Protein AF-A0A2X3FLB6-F1 (afdb_monomer)

Organism: Klebsiella pneumoniae (NCBI:txid573)

Secondary structure (DSSP, 8-state):
--EEEESS-EEETTEEE-TT-EEE--HHHHHHHHHTTSEEEEE-------SS--------------

Radius of gyration: 20.98 Å; Cα contacts (8 Å, |Δi|>4): 83; chains: 1; bounding box: 17×72×31 Å

pLDDT: mean 74.18, std 16.3, range [47.72, 90.12]

InterPro domains:
  IPR055634 Domain of unknown function DUF7210 [PF23843] (3-39)

Structure (mmCIF, N/CA/C/O backbone):
data_AF-A0A2X3FLB6-F1
#
_entry.id   AF-A0A2X3FLB6-F1
#
loop_
_atom_site.group_PDB
_atom_site.id
_atom_site.type_symbol
_atom_site.label_atom_id
_atom_site.label_alt_id
_atom_site.label_comp_id
_atom_site.label_asym_id
_atom_site.label_entity_id
_atom_site.label_seq_id
_atom_site.pdbx_PDB_ins_code
_atom_site.Cartn_x
_atom_site.Cartn_y
_atom_site.Cartn_z
_atom_site.occupancy
_atom_site.B_iso_or_equiv
_atom_site.auth_seq_id
_atom_site.auth_comp_id
_atom_site.auth_asym_id
_atom_site.auth_atom_id
_atom_site.pdbx_PDB_model_num
ATOM 1 N N . MET A 1 1 ? 10.253 -3.335 9.792 1.00 72.69 1 MET A N 1
ATOM 2 C CA . MET A 1 1 ? 9.473 -2.722 8.695 1.00 72.69 1 MET A CA 1
ATOM 3 C C . MET A 1 1 ? 8.022 -3.118 8.912 1.00 72.69 1 MET A C 1
ATOM 5 O O . MET A 1 1 ? 7.815 -4.300 9.160 1.00 72.69 1 MET A O 1
ATOM 9 N N . PRO A 1 2 ? 7.066 -2.176 8.966 1.00 81.94 2 PRO A N 1
ATOM 10 C CA . PRO A 1 2 ? 5.657 -2.501 9.180 1.00 81.94 2 PRO A CA 1
ATOM 11 C C . PRO A 1 2 ? 5.020 -3.206 7.977 1.00 81.94 2 PRO A C 1
ATOM 13 O O . PRO A 1 2 ? 5.415 -2.993 6.830 1.00 81.94 2 PRO A O 1
ATOM 16 N N . GLU A 1 3 ? 3.986 -3.992 8.256 1.00 85.44 3 GLU A N 1
ATOM 17 C CA . GLU A 1 3 ? 3.118 -4.586 7.244 1.00 85.44 3 GLU A CA 1
ATOM 18 C C . GLU A 1 3 ? 1.855 -3.736 7.086 1.00 85.44 3 GLU A C 1
ATOM 20 O O . GLU A 1 3 ? 1.282 -3.232 8.055 1.00 85.44 3 GLU A O 1
ATOM 25 N N . VAL A 1 4 ? 1.411 -3.543 5.849 1.00 86.94 4 VAL A N 1
ATOM 26 C CA . VAL A 1 4 ? 0.214 -2.758 5.544 1.00 86.94 4 VAL A CA 1
ATOM 27 C C . VAL A 1 4 ? -0.700 -3.544 4.622 1.00 86.94 4 VAL A C 1
ATOM 29 O O . VAL A 1 4 ? -0.246 -4.140 3.647 1.00 86.94 4 VAL A O 1
ATOM 32 N N . LYS A 1 5 ? -1.999 -3.536 4.925 1.00 88.62 5 LYS A N 1
ATOM 33 C CA . LYS A 1 5 ? -3.017 -4.140 4.066 1.00 88.62 5 LYS A CA 1
ATOM 34 C C . LYS A 1 5 ? -3.495 -3.121 3.040 1.00 88.62 5 LYS A C 1
ATOM 36 O O . LYS A 1 5 ? -4.022 -2.069 3.412 1.00 88.62 5 LYS A O 1
ATOM 41 N N . LEU A 1 6 ? -3.328 -3.446 1.763 1.00 90.00 6 LEU A N 1
ATOM 42 C CA . LEU A 1 6 ? -3.787 -2.618 0.656 1.00 90.00 6 LEU A CA 1
ATOM 43 C C . LEU A 1 6 ? -5.316 -2.631 0.567 1.00 90.00 6 LEU A C 1
ATOM 45 O O . LEU A 1 6 ? -5.949 -3.679 0.627 1.00 90.00 6 LEU A O 1
ATOM 49 N N . LEU A 1 7 ? -5.915 -1.461 0.389 1.00 89.75 7 LEU A N 1
ATOM 50 C CA . LEU A 1 7 ? -7.324 -1.279 0.033 1.00 89.75 7 LEU A CA 1
ATOM 51 C C . LEU A 1 7 ? -7.526 -1.227 -1.482 1.00 89.75 7 LEU A C 1
ATOM 53 O O . LEU A 1 7 ? -8.621 -1.483 -1.975 1.00 89.75 7 LEU A O 1
ATOM 57 N N . GLN A 1 8 ? -6.473 -0.882 -2.219 1.00 88.19 8 GLN A N 1
ATOM 58 C CA . GLN A 1 8 ? -6.485 -0.713 -3.666 1.00 88.19 8 GLN A CA 1
ATOM 59 C C . GLN A 1 8 ? -5.265 -1.399 -4.279 1.00 88.19 8 GLN A C 1
ATOM 61 O O . GLN A 1 8 ? -4.245 -1.566 -3.613 1.00 88.19 8 GLN A O 1
ATOM 66 N N . GLN A 1 9 ? -5.361 -1.776 -5.556 1.00 88.81 9 GLN A N 1
ATOM 67 C CA . GLN A 1 9 ? -4.222 -2.325 -6.289 1.00 88.81 9 GLN A CA 1
ATOM 68 C C . GLN A 1 9 ? -3.064 -1.316 -6.296 1.00 88.81 9 GLN A C 1
ATOM 70 O O . GLN A 1 9 ? -3.252 -0.150 -6.646 1.00 88.81 9 GLN A O 1
ATOM 75 N N . HIS A 1 10 ? -1.866 -1.771 -5.934 1.00 87.31 10 HIS A N 1
ATOM 76 C CA . HIS A 1 10 ? -0.667 -0.942 -5.857 1.00 87.31 10 HIS A CA 1
ATOM 77 C C . HIS A 1 10 ? 0.543 -1.689 -6.415 1.00 87.31 10 HIS A C 1
ATOM 79 O O . HIS A 1 10 ? 0.624 -2.907 -6.320 1.00 87.31 10 HIS A O 1
ATOM 85 N N . THR A 1 11 ? 1.502 -0.968 -6.989 1.00 89.12 11 THR A N 1
ATOM 86 C CA . THR A 1 11 ? 2.748 -1.568 -7.469 1.00 89.12 11 THR A CA 1
ATOM 87 C C . THR A 1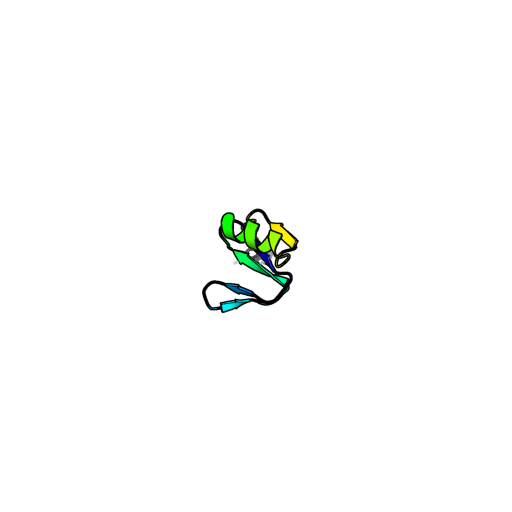 11 ? 3.835 -1.380 -6.423 1.00 89.12 11 THR A C 1
ATOM 89 O O . THR A 1 11 ? 4.332 -0.271 -6.254 1.00 89.12 11 THR A O 1
ATOM 92 N N . HIS A 1 12 ? 4.237 -2.463 -5.760 1.00 85.12 12 HIS A N 1
ATOM 93 C CA . HIS A 1 12 ? 5.307 -2.459 -4.766 1.00 85.12 12 HIS A CA 1
ATOM 94 C C . HIS A 1 12 ? 6.505 -3.273 -5.271 1.00 85.12 12 HIS A C 1
ATOM 96 O O . HIS A 1 12 ? 6.341 -4.390 -5.759 1.00 85.12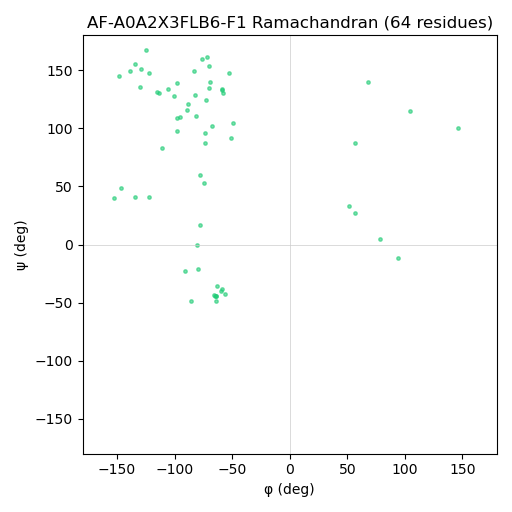 12 HIS A O 1
ATOM 102 N N . ALA A 1 13 ? 7.713 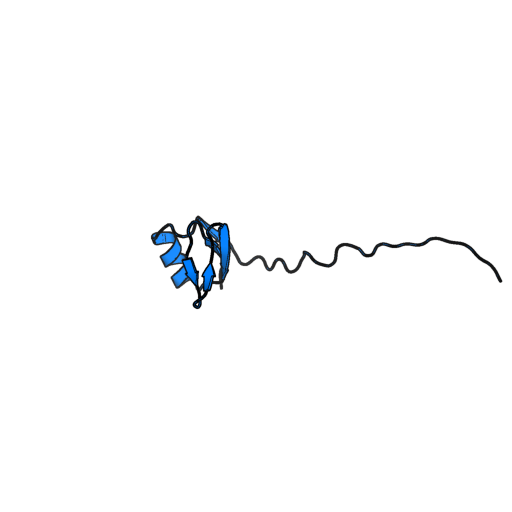-2.703 -5.202 1.00 82.44 13 ALA A N 1
ATOM 103 C CA . ALA A 1 13 ? 8.954 -3.331 -5.682 1.00 82.44 13 ALA A CA 1
ATOM 104 C C . ALA A 1 13 ? 8.883 -3.873 -7.133 1.00 82.44 13 ALA A C 1
ATOM 106 O O . ALA A 1 13 ? 9.478 -4.897 -7.465 1.00 82.44 13 ALA A O 1
ATOM 107 N N . GLY A 1 14 ? 8.121 -3.205 -8.008 1.00 87.25 14 GLY A N 1
ATOM 108 C CA . GLY A 1 14 ? 7.926 -3.627 -9.401 1.00 87.25 14 GLY A CA 1
ATOM 109 C C . GLY A 1 14 ? 6.929 -4.776 -9.600 1.00 87.25 14 GLY A C 1
ATOM 110 O O . GLY A 1 14 ? 6.750 -5.229 -10.728 1.00 87.25 14 GLY A O 1
ATOM 111 N N . LYS A 1 15 ? 6.249 -5.237 -8.542 1.00 85.94 15 LYS A N 1
ATOM 112 C CA . LYS A 1 15 ? 5.139 -6.194 -8.626 1.00 85.94 15 LYS A CA 1
ATOM 113 C C . LYS A 1 15 ? 3.811 -5.490 -8.388 1.00 85.94 15 LYS A C 1
ATOM 115 O O . LYS A 1 15 ? 3.681 -4.708 -7.451 1.00 85.94 15 LYS A O 1
ATOM 120 N N . ALA A 1 16 ? 2.827 -5.783 -9.233 1.00 89.31 16 ALA A N 1
ATOM 121 C CA . ALA A 1 16 ? 1.448 -5.393 -8.982 1.00 89.31 16 ALA A CA 1
ATOM 122 C C . ALA A 1 16 ? 0.890 -6.265 -7.854 1.00 89.31 16 ALA A C 1
ATOM 124 O O . ALA A 1 16 ? 0.921 -7.490 -7.937 1.00 89.31 16 ALA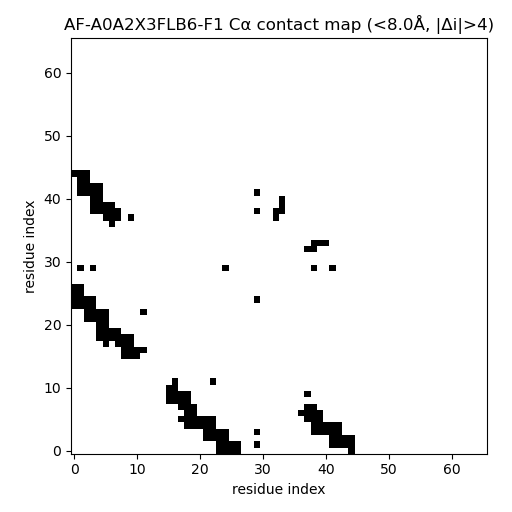 A O 1
ATOM 125 N N . VAL A 1 17 ? 0.404 -5.608 -6.814 1.00 88.88 17 VAL A N 1
ATOM 126 C CA . VAL A 1 17 ? -0.139 -6.201 -5.601 1.00 88.88 17 VAL A CA 1
ATOM 127 C C . VAL A 1 17 ? -1.619 -5.846 -5.544 1.00 88.88 17 VAL A C 1
ATOM 129 O O . VAL A 1 17 ? -1.997 -4.692 -5.775 1.00 88.88 17 VAL A O 1
ATOM 132 N N . ALA A 1 18 ? -2.469 -6.836 -5.301 1.00 88.44 18 ALA A N 1
ATOM 133 C CA . ALA A 1 18 ? -3.913 -6.651 -5.340 1.00 88.44 18 ALA A CA 1
ATOM 134 C C . ALA A 1 18 ? -4.452 -5.933 -4.090 1.00 88.44 18 ALA A C 1
ATOM 136 O O . ALA A 1 18 ? -3.843 -5.931 -3.019 1.00 88.44 18 ALA A O 1
ATOM 137 N N . ALA A 1 19 ? -5.650 -5.359 -4.220 1.00 88.12 19 ALA A N 1
ATOM 138 C CA . ALA A 1 19 ? 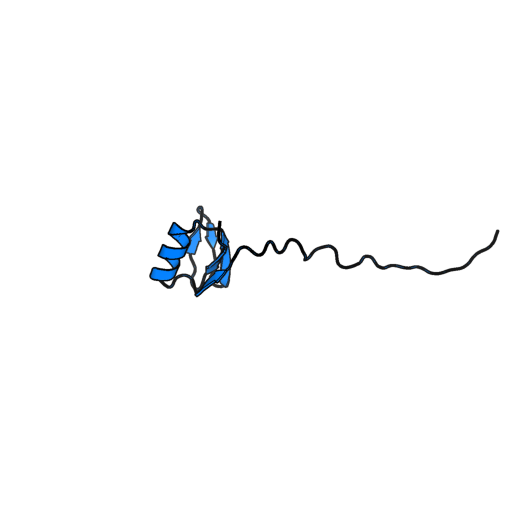-6.419 -4.920 -3.062 1.00 88.12 19 ALA A CA 1
ATOM 139 C C . ALA A 1 19 ? -6.696 -6.115 -2.132 1.00 88.12 19 ALA A C 1
ATOM 141 O O . ALA A 1 19 ? -7.107 -7.182 -2.582 1.00 88.12 19 ALA A O 1
ATOM 142 N N . GLY A 1 20 ? -6.490 -5.925 -0.833 1.00 85.19 20 GLY A N 1
ATOM 143 C CA . GLY A 1 20 ? -6.640 -6.941 0.206 1.00 85.19 20 GLY A CA 1
ATOM 144 C C . GLY A 1 20 ? -5.348 -7.669 0.574 1.00 85.19 20 GLY A C 1
ATOM 145 O O . GLY A 1 20 ? -5.330 -8.340 1.605 1.00 85.19 20 GLY A O 1
ATOM 146 N N . GLU A 1 21 ? -4.285 -7.509 -0.213 1.00 83.75 21 GLU A N 1
ATOM 147 C CA . GLU A 1 21 ? -2.985 -8.127 0.038 1.00 83.75 21 GLU A CA 1
ATO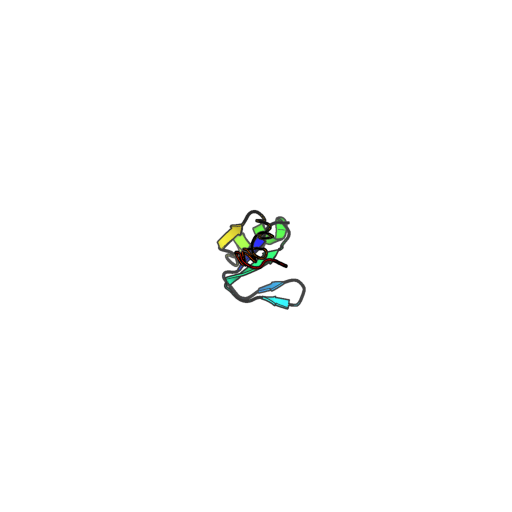M 148 C C . GLU A 1 21 ? -2.151 -7.299 1.027 1.00 83.75 21 GLU A C 1
ATOM 150 O O . GLU A 1 21 ? -2.280 -6.072 1.119 1.00 83.75 21 GLU A O 1
ATOM 155 N N . THR A 1 22 ? -1.310 -7.987 1.796 1.00 85.50 22 THR A N 1
ATOM 156 C CA . THR A 1 22 ? -0.443 -7.373 2.803 1.00 85.50 22 THR A CA 1
ATOM 157 C C . THR A 1 22 ? 0.968 -7.246 2.248 1.00 85.50 22 THR A C 1
ATOM 159 O O . THR A 1 22 ? 1.535 -8.228 1.775 1.00 85.50 22 THR A O 1
ATOM 162 N N . ILE A 1 23 ? 1.541 -6.043 2.318 1.00 86.88 23 ILE A N 1
ATOM 163 C CA . ILE A 1 23 ? 2.916 -5.772 1.882 1.00 86.88 23 ILE A CA 1
ATOM 164 C C . ILE A 1 23 ? 3.754 -5.201 3.016 1.00 86.88 23 ILE A C 1
ATOM 166 O O . ILE A 1 23 ? 3.262 -4.444 3.855 1.00 86.88 23 ILE A O 1
ATOM 170 N N . THR A 1 24 ? 5.041 -5.528 3.004 1.00 87.75 24 THR A N 1
ATOM 171 C CA . THR A 1 24 ? 6.024 -4.971 3.933 1.00 87.75 24 THR A CA 1
ATOM 172 C C . THR A 1 24 ? 6.609 -3.703 3.335 1.00 87.75 24 THR A C 1
ATOM 174 O O . THR A 1 24 ? 7.282 -3.753 2.312 1.00 87.75 24 THR A O 1
ATOM 177 N N . VAL A 1 25 ? 6.373 -2.564 3.979 1.00 85.25 25 VAL A N 1
ATOM 178 C CA . VAL A 1 25 ? 6.838 -1.248 3.510 1.00 85.25 25 VAL A CA 1
ATOM 179 C C . VAL A 1 25 ? 7.656 -0.554 4.593 1.00 85.25 25 VAL A C 1
ATOM 181 O O . VAL A 1 25 ? 7.663 -0.964 5.757 1.00 85.25 25 VAL A O 1
ATOM 184 N N . THR A 1 26 ? 8.361 0.520 4.246 1.00 87.94 26 THR A N 1
ATOM 185 C CA . THR A 1 26 ? 8.990 1.377 5.260 1.00 87.94 26 THR A CA 1
ATOM 186 C C . THR A 1 26 ? 7.944 2.194 6.030 1.00 87.94 26 THR A C 1
ATOM 188 O O . THR A 1 26 ? 6.818 2.385 5.574 1.00 87.94 26 THR A O 1
ATOM 191 N N . GLU A 1 27 ? 8.293 2.723 7.209 1.00 85.50 27 GLU A N 1
ATOM 192 C CA . GLU A 1 27 ? 7.382 3.602 7.967 1.00 85.50 27 GLU A CA 1
ATOM 19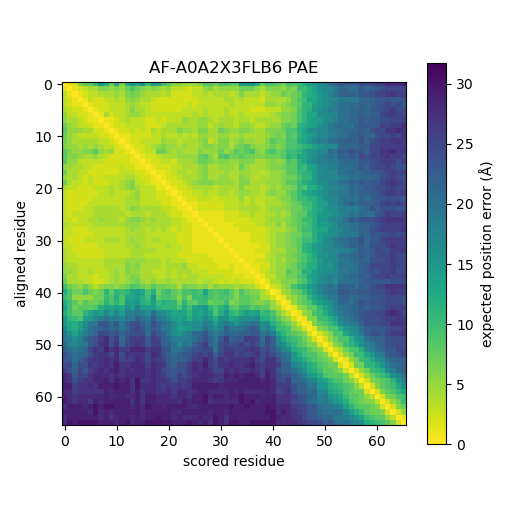3 C C . GLU A 1 27 ? 6.964 4.850 7.178 1.00 85.50 27 GLU A C 1
ATOM 195 O O . GLU A 1 27 ? 5.810 5.278 7.247 1.00 85.50 27 GLU A O 1
ATOM 200 N N . SER A 1 28 ? 7.891 5.424 6.410 1.00 87.31 28 SER A N 1
ATOM 201 C CA . SER A 1 28 ? 7.628 6.584 5.558 1.00 87.31 28 SER A CA 1
ATOM 202 C C . SER A 1 28 ? 6.618 6.252 4.459 1.00 87.31 28 SER A C 1
ATOM 204 O O . SER A 1 28 ? 5.665 7.005 4.254 1.00 87.31 28 SER A O 1
ATOM 206 N N . GLU A 1 29 ? 6.774 5.099 3.804 1.00 86.62 29 GLU A N 1
ATOM 207 C CA . GLU A 1 29 ? 5.817 4.609 2.807 1.00 86.62 29 GLU A CA 1
ATOM 208 C C . GLU A 1 29 ? 4.460 4.290 3.433 1.00 86.62 29 GLU A C 1
ATOM 210 O O . GLU A 1 29 ? 3.442 4.722 2.905 1.00 86.62 29 GLU A O 1
ATOM 215 N N . ALA A 1 30 ? 4.419 3.616 4.586 1.00 87.31 30 ALA A N 1
ATOM 216 C CA . ALA A 1 30 ? 3.170 3.333 5.291 1.00 87.31 30 ALA A CA 1
ATOM 217 C C . ALA A 1 30 ? 2.390 4.621 5.603 1.00 87.31 30 ALA A C 1
ATOM 219 O O . ALA A 1 30 ? 1.175 4.686 5.405 1.00 87.31 30 ALA A O 1
ATOM 220 N N . ARG A 1 31 ? 3.082 5.680 6.048 1.00 89.12 31 ARG A N 1
ATOM 221 C CA . ARG A 1 31 ? 2.470 6.997 6.290 1.00 89.12 31 ARG A CA 1
ATOM 222 C C . ARG A 1 31 ? 1.935 7.626 5.008 1.00 89.12 31 ARG A C 1
ATOM 224 O O . ARG A 1 31 ? 0.817 8.139 5.017 1.00 89.12 31 ARG A O 1
ATOM 231 N N . TRP A 1 32 ? 2.702 7.566 3.922 1.00 90.12 32 TRP A N 1
ATOM 232 C CA . TRP A 1 32 ? 2.282 8.089 2.625 1.00 90.12 32 TRP A CA 1
ATOM 233 C C . TRP A 1 32 ? 1.065 7.331 2.074 1.00 90.12 32 TRP A C 1
ATOM 235 O O . TRP A 1 32 ? 0.057 7.953 1.743 1.00 90.12 32 TRP A O 1
ATOM 245 N N . LEU A 1 33 ? 1.096 5.995 2.084 1.00 89.00 33 LEU A N 1
ATOM 246 C CA . LEU A 1 33 ? -0.008 5.131 1.654 1.00 89.00 33 LEU A CA 1
ATOM 247 C C . LEU A 1 33 ? -1.277 5.378 2.479 1.00 89.00 33 LEU A C 1
ATOM 249 O O . LEU A 1 33 ? -2.376 5.422 1.925 1.00 89.00 33 LEU A O 1
ATOM 253 N N . LYS A 1 34 ? -1.136 5.589 3.795 1.00 88.94 34 LYS A N 1
ATOM 254 C CA . LYS A 1 34 ? -2.262 5.923 4.678 1.00 88.94 34 LYS A CA 1
ATOM 255 C C . LYS A 1 34 ? -2.859 7.287 4.340 1.00 88.94 34 LYS A C 1
ATOM 257 O O . LYS A 1 34 ? -4.078 7.418 4.279 1.00 88.94 34 LYS A O 1
ATOM 262 N N . ALA A 1 35 ? -2.018 8.291 4.089 1.00 89.56 35 ALA A N 1
ATOM 263 C CA . ALA A 1 35 ? -2.465 9.627 3.693 1.00 89.56 35 ALA A CA 1
ATOM 264 C C . ALA A 1 35 ? -3.211 9.612 2.348 1.00 89.56 35 ALA A C 1
ATOM 266 O O . ALA A 1 35 ? -4.197 10.325 2.184 1.00 89.56 35 ALA A O 1
ATOM 267 N N . GLN A 1 36 ? -2.784 8.753 1.419 1.00 89.06 36 GLN A N 1
ATOM 268 C CA . GLN A 1 36 ? -3.440 8.542 0.126 1.00 89.06 36 GLN A CA 1
ATOM 269 C C . GLN A 1 36 ? -4.671 7.619 0.196 1.00 89.06 36 GLN A C 1
ATOM 271 O O . GLN A 1 36 ? -5.299 7.373 -0.828 1.00 89.06 36 GLN A O 1
ATOM 276 N N . LYS A 1 37 ? -5.032 7.101 1.382 1.00 88.31 37 LYS A N 1
ATOM 277 C CA . LYS A 1 37 ? -6.103 6.103 1.581 1.00 88.31 37 LYS A CA 1
ATOM 278 C C . LYS A 1 37 ? -5.924 4.805 0.776 1.00 88.31 37 LYS A C 1
ATOM 280 O O . LYS A 1 37 ? -6.893 4.106 0.500 1.00 88.31 37 LYS A O 1
ATOM 285 N N . ILE A 1 38 ? -4.680 4.452 0.456 1.00 88.31 38 ILE A N 1
ATOM 286 C CA . ILE A 1 38 ? -4.334 3.201 -0.234 1.00 88.31 38 ILE A CA 1
ATOM 287 C C . ILE A 1 38 ? -4.322 2.022 0.753 1.00 88.31 38 ILE A C 1
ATOM 289 O O . ILE A 1 38 ? -4.465 0.878 0.334 1.00 88.31 38 ILE A O 1
ATOM 293 N N . ILE A 1 39 ? -4.187 2.279 2.061 1.00 88.88 39 ILE A N 1
ATOM 294 C CA . ILE A 1 39 ? -4.193 1.265 3.131 1.00 88.88 39 ILE A CA 1
ATOM 295 C C . ILE A 1 39 ? -5.172 1.643 4.248 1.00 88.88 39 ILE A C 1
ATOM 297 O O . ILE A 1 39 ? -5.394 2.826 4.511 1.00 88.88 39 ILE A O 1
ATOM 301 N N . GLU A 1 40 ? -5.727 0.641 4.933 1.00 78.06 40 GLU A N 1
ATOM 302 C CA . GLU A 1 40 ? -6.686 0.842 6.034 1.00 78.06 40 GLU A CA 1
ATOM 303 C C . GLU A 1 40 ? -5.982 1.063 7.378 1.00 78.06 40 GLU A C 1
ATOM 305 O O . GLU A 1 40 ? -6.254 2.022 8.104 1.00 78.06 40 GLU A O 1
ATOM 310 N N . ALA A 1 41 ? -5.024 0.191 7.694 1.00 67.50 41 ALA A N 1
ATOM 311 C CA . ALA A 1 41 ? -4.294 0.204 8.949 1.00 67.50 41 ALA A CA 1
ATOM 312 C C . ALA A 1 41 ? -2.868 -0.314 8.751 1.00 67.50 41 ALA A C 1
ATOM 314 O O . ALA A 1 41 ? -2.611 -1.212 7.947 1.00 67.50 41 ALA A O 1
ATOM 315 N N . VAL A 1 42 ? -1.944 0.272 9.511 1.00 69.25 42 VAL A N 1
ATOM 316 C CA . VAL A 1 42 ? -0.581 -0.238 9.647 1.00 69.25 42 VAL A CA 1
ATOM 317 C C . VAL A 1 42 ? -0.651 -1.355 10.674 1.00 69.25 42 VAL A C 1
ATOM 319 O O . VAL A 1 42 ? -0.943 -1.093 11.841 1.00 69.25 42 VAL A O 1
ATOM 322 N N . LEU A 1 43 ? -0.459 -2.591 10.228 1.00 66.25 43 LEU A N 1
ATOM 323 C CA . LEU A 1 43 ? -0.427 -3.737 11.117 1.00 66.25 43 LEU A CA 1
ATOM 324 C C . LEU A 1 43 ? 0.988 -3.816 11.711 1.00 66.25 43 LEU A C 1
ATOM 326 O O . LEU A 1 43 ? 1.975 -3.743 10.968 1.00 66.25 43 LEU A O 1
ATOM 330 N N . PRO A 1 44 ? 1.134 -3.918 13.045 1.00 58.09 44 PRO A N 1
ATOM 331 C CA . PRO A 1 44 ? 2.423 -4.286 13.609 1.00 58.09 44 PRO A CA 1
ATOM 332 C C . PRO A 1 44 ? 2.796 -5.649 13.027 1.00 58.09 44 PRO A C 1
ATOM 334 O O . PRO A 1 44 ? 1.937 -6.529 12.981 1.00 58.09 44 PRO A O 1
ATOM 337 N N . VAL A 1 45 ? 4.045 -5.790 12.563 1.00 57.19 45 VAL A N 1
ATOM 338 C CA . VAL A 1 45 ? 4.584 -7.046 12.020 1.00 57.19 45 VAL A CA 1
ATOM 339 C C . VAL A 1 45 ? 4.258 -8.156 13.020 1.00 57.19 45 VAL A C 1
ATOM 341 O O . VAL A 1 45 ? 4.819 -8.236 14.113 1.00 57.19 45 VAL A O 1
ATOM 344 N N . VAL A 1 46 ? 3.266 -8.969 12.684 1.00 56.31 46 VAL A N 1
ATOM 345 C CA . VAL A 1 46 ? 3.031 -10.240 13.343 1.00 56.31 46 VAL A CA 1
ATOM 346 C C . VAL A 1 46 ? 3.691 -11.195 12.387 1.00 56.31 46 VAL A C 1
ATOM 348 O O . VAL A 1 46 ? 3.116 -11.559 11.366 1.00 56.31 46 VAL A O 1
ATOM 351 N N . ASN A 1 47 ? 4.930 -11.564 12.715 1.00 48.28 47 ASN A N 1
ATOM 352 C CA . ASN A 1 47 ? 5.540 -12.769 12.187 1.00 48.28 47 ASN A CA 1
ATOM 353 C C . ASN A 1 47 ? 4.539 -13.907 12.438 1.00 48.28 47 ASN A C 1
ATOM 355 O O . ASN A 1 47 ? 4.538 -14.531 13.499 1.00 48.28 47 ASN A O 1
ATOM 359 N N . SER A 1 48 ? 3.664 -14.175 11.470 1.00 50.72 48 SER A N 1
ATOM 360 C CA . SER A 1 48 ? 2.841 -15.377 11.417 1.00 50.72 48 SER A CA 1
ATOM 361 C C . SER A 1 48 ? 3.729 -16.550 11.008 1.00 50.72 48 SER A C 1
ATOM 363 O O . SER A 1 48 ? 3.413 -17.298 10.095 1.00 50.72 48 SER A O 1
ATOM 365 N N . ASP A 1 49 ? 4.836 -16.736 11.725 1.00 48.41 49 ASP A N 1
ATOM 366 C CA . ASP A 1 49 ? 5.674 -17.934 11.674 1.00 48.41 49 ASP A CA 1
ATOM 367 C C . ASP A 1 49 ? 5.035 -19.085 12.484 1.00 48.41 49 ASP A C 1
ATOM 369 O O . ASP A 1 49 ? 5.671 -20.066 12.839 1.00 48.41 49 ASP A O 1
ATOM 373 N N . ASN A 1 50 ? 3.740 -18.990 12.810 1.00 48.75 50 ASN A N 1
ATOM 374 C CA . ASN A 1 50 ? 3.036 -19.967 13.643 1.00 48.75 50 ASN A CA 1
ATOM 375 C C . ASN A 1 50 ? 1.812 -20.583 12.942 1.00 48.75 50 ASN A C 1
ATOM 377 O O . ASN A 1 50 ? 0.737 -20.772 13.519 1.00 48.75 50 ASN A O 1
ATOM 381 N N . GLN A 1 51 ? 1.964 -20.886 11.652 1.00 51.53 51 GLN A N 1
ATOM 382 C CA . GLN A 1 51 ? 0.987 -21.643 10.864 1.00 51.53 51 GLN A CA 1
ATOM 383 C C . GLN A 1 51 ? 1.661 -22.735 10.008 1.00 51.53 51 GLN A C 1
ATOM 385 O O . GLN A 1 51 ? 1.247 -22.948 8.879 1.00 51.53 51 GLN A O 1
ATOM 390 N N . ASN A 1 52 ? 2.666 -23.475 10.509 1.00 49.16 52 ASN A N 1
ATOM 391 C CA . ASN A 1 52 ? 3.005 -24.767 9.877 1.00 49.16 52 ASN A CA 1
ATOM 392 C C . ASN A 1 52 ? 3.644 -25.841 10.779 1.00 49.16 52 ASN A C 1
ATOM 394 O O . ASN A 1 52 ? 4.529 -26.576 10.355 1.00 49.16 52 ASN A O 1
ATOM 398 N N . SER A 1 53 ? 3.196 -26.007 12.023 1.00 50.88 53 SER A N 1
ATOM 399 C CA . SER A 1 53 ? 3.457 -27.266 12.749 1.00 50.88 53 SER A CA 1
ATOM 400 C C . SER A 1 53 ? 2.305 -27.628 13.681 1.00 50.88 53 SER A C 1
ATOM 402 O O . SER A 1 53 ? 2.475 -27.965 14.850 1.00 50.88 53 SER A O 1
ATOM 404 N N . ARG A 1 54 ? 1.07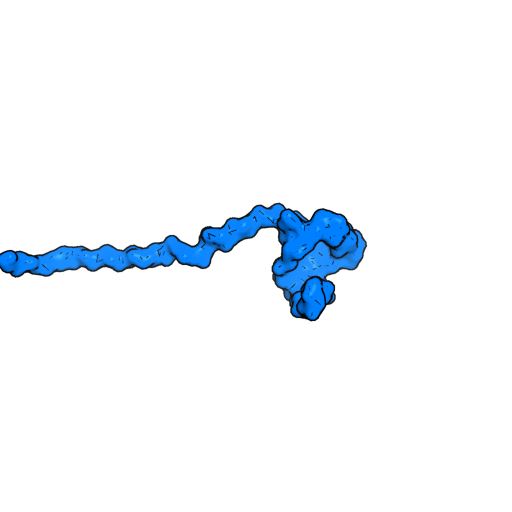3 -27.590 13.155 1.00 53.94 54 ARG A N 1
ATOM 405 C CA . ARG A 1 54 ? -0.026 -28.342 13.767 1.00 53.94 54 ARG A CA 1
ATOM 406 C C . ARG A 1 54 ? 0.183 -29.828 13.455 1.00 53.94 54 ARG A C 1
ATOM 408 O O . ARG A 1 54 ? -0.250 -30.312 12.423 1.00 53.94 54 ARG A O 1
ATOM 415 N N . ARG A 1 55 ? 0.797 -30.516 14.421 1.00 57.75 55 ARG A N 1
ATOM 416 C CA . ARG A 1 55 ? 0.432 -31.866 14.878 1.00 57.75 55 ARG A CA 1
ATOM 417 C C . ARG A 1 55 ? 0.415 -32.962 13.801 1.00 57.75 55 ARG A C 1
ATOM 419 O O . ARG A 1 55 ? -0.648 -33.368 13.346 1.00 57.75 55 ARG A O 1
ATOM 426 N N . ASN A 1 56 ? 1.567 -33.586 13.560 1.00 52.06 56 ASN A N 1
ATOM 427 C CA . ASN A 1 56 ? 1.599 -35.014 13.225 1.00 52.06 56 ASN A CA 1
ATOM 428 C C . ASN A 1 56 ? 1.424 -35.851 14.508 1.00 52.06 56 ASN A C 1
ATOM 430 O O . ASN A 1 56 ? 2.256 -36.668 14.879 1.00 52.06 56 ASN A O 1
ATOM 434 N N . SER A 1 57 ? 0.301 -35.663 15.203 1.00 54.78 57 SER A N 1
ATOM 435 C CA . SER A 1 57 ? -0.150 -36.648 16.179 1.00 54.78 57 SER A CA 1
ATOM 436 C C . SER A 1 57 ? -0.700 -37.855 15.417 1.00 54.78 57 SER A C 1
ATOM 438 O O . SER A 1 57 ? -1.900 -37.921 15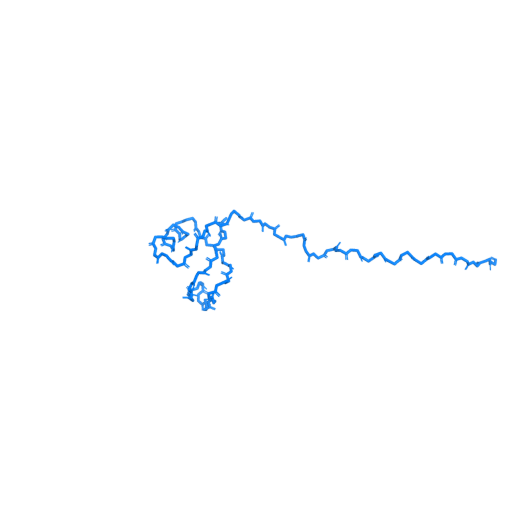.158 1.00 54.78 57 SER A O 1
ATOM 440 N N . LYS A 1 58 ? 0.169 -38.804 15.057 1.00 53.09 58 LYS A N 1
ATOM 441 C CA . LYS A 1 58 ? -0.236 -40.205 14.926 1.00 53.09 58 LYS A CA 1
ATOM 442 C C . LYS A 1 58 ? 0.441 -40.982 16.048 1.00 53.09 58 LYS A C 1
ATOM 444 O O . LYS A 1 58 ? 1.527 -41.527 15.908 1.00 53.09 58 LYS A O 1
ATOM 449 N N . VAL A 1 59 ? -0.210 -40.923 17.204 1.00 58.94 59 VAL A N 1
ATOM 450 C CA . VAL A 1 59 ? -0.068 -41.920 18.257 1.00 58.94 59 VAL A CA 1
ATOM 451 C C . VAL A 1 59 ? -0.699 -43.180 17.671 1.00 58.94 59 VAL A C 1
ATOM 453 O O . VAL A 1 59 ? -1.921 -43.243 17.563 1.00 58.94 59 VAL A O 1
ATOM 456 N N . GLU A 1 60 ? 0.104 -44.130 17.200 1.00 53.97 60 GLU A N 1
ATOM 457 C CA . GLU A 1 60 ? -0.395 -45.489 16.989 1.00 53.97 60 GLU A CA 1
ATOM 458 C C . GLU A 1 60 ? -0.034 -46.287 18.229 1.00 53.97 60 GLU A C 1
ATOM 460 O O . GLU A 1 60 ? 1.132 -46.486 18.566 1.00 53.97 60 GLU A O 1
ATOM 465 N N . ALA A 1 61 ? -1.091 -46.606 18.964 1.00 56.41 61 ALA A N 1
ATOM 466 C CA . ALA A 1 61 ? -1.082 -47.449 20.130 1.00 56.41 61 ALA A CA 1
ATOM 467 C C . ALA A 1 61 ? -0.783 -48.904 19.740 1.00 56.41 61 ALA A C 1
ATOM 469 O O . ALA A 1 61 ? -1.346 -49.405 18.773 1.00 56.41 61 ALA A O 1
ATOM 470 N N . ASP A 1 62 ? 0.028 -49.538 20.586 1.00 60.00 62 ASP A N 1
ATOM 471 C CA . ASP A 1 62 ? -0.206 -50.857 21.183 1.00 60.00 62 ASP A CA 1
ATOM 472 C C . ASP A 1 62 ? -0.197 -52.126 20.299 1.00 60.00 62 ASP A C 1
ATOM 474 O O . ASP A 1 62 ? -0.844 -52.207 19.259 1.00 60.00 62 ASP A O 1
ATOM 478 N N . ASN A 1 63 ? 0.412 -53.172 20.881 1.00 50.97 63 ASN A N 1
ATOM 479 C CA . ASN A 1 63 ? 0.328 -54.618 20.602 1.00 50.97 63 ASN A CA 1
ATOM 480 C C . ASN A 1 63 ? 1.492 -55.289 19.857 1.00 50.97 63 ASN A C 1
ATOM 482 O O . ASN A 1 63 ? 1.655 -55.144 18.649 1.00 50.97 63 ASN A O 1
ATOM 486 N N . GLY A 1 64 ? 2.167 -56.202 20.567 1.00 49.53 64 GLY A N 1
ATOM 487 C CA . GLY A 1 64 ? 2.682 -57.427 19.947 1.00 49.53 64 GLY A CA 1
ATOM 488 C C . GLY A 1 64 ? 3.998 -57.941 20.512 1.00 49.53 64 GLY A C 1
ATOM 489 O O . GLY A 1 64 ? 5.063 -57.468 20.139 1.00 49.53 64 GLY A O 1
ATOM 490 N N . ALA A 1 65 ? 3.898 -58.947 21.376 1.00 47.72 65 ALA A N 1
ATOM 491 C CA . ALA A 1 65 ? 4.979 -59.808 21.835 1.00 47.72 65 ALA A CA 1
ATOM 492 C C . ALA A 1 65 ? 5.787 -60.467 20.697 1.00 47.72 65 ALA A C 1
ATOM 494 O O . ALA A 1 65 ? 5.202 -60.862 19.687 1.00 47.72 65 ALA A O 1
ATOM 495 N N . ALA A 1 66 ? 7.085 -60.685 20.936 1.00 51.88 66 ALA A N 1
ATOM 496 C CA . ALA A 1 66 ? 7.838 -61.894 20.576 1.00 51.88 66 ALA A CA 1
ATOM 497 C C . ALA A 1 66 ? 9.161 -61.928 21.355 1.00 51.88 66 ALA A C 1
ATOM 499 O O . ALA A 1 66 ? 9.866 -60.893 21.349 1.00 51.88 66 ALA A O 1
#

Mean predicted aligned error: 12.95 Å

Solvent-accessible surface area (backbone atoms only — not comparable to full-atom values): 4318 Å² total; per-residue (Å²): 111,40,28,33,36,26,65,41,70,44,72,56,97,88,39,83,40,54,51,71,41,75,44,80,38,50,68,69,52,49,52,50,36,44,75,71,61,36,30,82,54,81,41,75,70,69,83,74,83,82,79,82,78,86,70,90,77,74,84,78,78,86,88,82,92,131

Foldseek 3Di:
DWKFQFQAFDQDPNDTDGHRDIDDDDPVVVVVCVVVVRTDDTHGDDPVPPPPDPDPPPPDDDDDDD

Nearest PDB structures (foldseek):
  2hjq-assembly1_A  TM=6.596E-01  e=1.121E-01  Bacillus subtilis
  5mrf-assembly1_U  TM=3.314E-01  e=5.284E+00  Saccharomyces cerevisiae

Sequence (66 aa):
MPEVKLLQQHTHAGKAVAAGETITVTESEARWLKAQKIIEAVLPVVNSDNQNSRRNSKVEADNGAA